Protein AF-A0A968XBM6-F1 (afdb_monomer_lite)

Radius of gyration: 19.92 Å; chains: 1; bounding box: 39×46×40 Å

Structure (mmCIF, N/CA/C/O backbone):
data_AF-A0A968XBM6-F1
#
_entry.id   AF-A0A968XBM6-F1
#
loop_
_atom_site.group_PDB
_atom_site.id
_atom_site.type_symbol
_atom_site.label_atom_id
_atom_site.label_alt_id
_atom_site.label_comp_id
_atom_site.label_asym_id
_atom_site.label_entity_id
_atom_site.label_seq_id
_atom_site.pdbx_PDB_ins_code
_atom_site.Cartn_x
_atom_site.Cartn_y
_atom_site.Cartn_z
_atom_site.occupancy
_atom_site.B_iso_or_equiv
_atom_site.auth_seq_id
_atom_site.auth_comp_id
_atom_site.auth_asym_id
_atom_site.auth_atom_id
_atom_site.pdbx_PDB_model_num
ATOM 1 N N . MET A 1 1 ? -20.849 17.794 -8.648 1.00 48.38 1 MET A N 1
ATOM 2 C CA . MET A 1 1 ? -20.307 16.524 -9.190 1.00 48.38 1 MET A CA 1
ATOM 3 C C . MET A 1 1 ? -19.112 16.099 -8.331 1.00 48.38 1 MET A C 1
ATOM 5 O O . MET A 1 1 ? -18.152 16.856 -8.251 1.00 48.38 1 MET A O 1
ATOM 9 N N . ARG A 1 2 ? -19.167 14.967 -7.610 1.00 61.94 2 ARG A N 1
ATOM 10 C CA . ARG A 1 2 ? -18.047 14.503 -6.758 1.00 61.94 2 ARG A CA 1
ATOM 11 C C . ARG A 1 2 ? -16.954 13.882 -7.642 1.00 61.94 2 ARG A C 1
ATOM 13 O O . ARG A 1 2 ? -17.229 12.939 -8.379 1.00 61.94 2 ARG A O 1
ATOM 20 N N . ARG A 1 3 ? -15.716 14.388 -7.583 1.00 59.94 3 ARG A N 1
ATOM 21 C CA . ARG A 1 3 ? -14.564 13.755 -8.254 1.00 59.94 3 ARG A CA 1
ATOM 22 C C . ARG A 1 3 ? -14.300 12.391 -7.605 1.00 59.94 3 ARG A C 1
ATOM 24 O O . ARG A 1 3 ? -14.069 12.325 -6.400 1.00 59.94 3 ARG A O 1
ATOM 31 N N . ARG A 1 4 ? -14.295 11.308 -8.391 1.00 68.75 4 ARG A N 1
ATOM 32 C CA . ARG A 1 4 ? -13.826 9.995 -7.915 1.00 68.75 4 ARG A CA 1
ATOM 33 C C . ARG A 1 4 ? -12.336 10.089 -7.587 1.00 68.75 4 ARG A C 1
ATOM 35 O O . ARG A 1 4 ? -11.528 10.332 -8.486 1.00 68.75 4 ARG A O 1
ATOM 42 N N . ARG A 1 5 ? -11.980 9.932 -6.307 1.00 79.56 5 ARG A N 1
ATOM 43 C CA . ARG A 1 5 ? -10.578 9.848 -5.872 1.00 79.56 5 ARG A CA 1
ATOM 44 C C . ARG A 1 5 ? -9.976 8.580 -6.474 1.00 79.56 5 ARG A C 1
ATOM 46 O O . ARG A 1 5 ? -10.608 7.528 -6.460 1.00 79.56 5 ARG A O 1
ATOM 53 N N . ARG A 1 6 ? -8.786 8.704 -7.058 1.00 90.56 6 ARG A N 1
ATOM 54 C CA . ARG A 1 6 ? -8.029 7.579 -7.612 1.00 90.56 6 ARG A CA 1
ATOM 55 C C . ARG A 1 6 ? -6.812 7.377 -6.732 1.00 90.56 6 ARG A C 1
ATOM 57 O O . ARG A 1 6 ? -6.094 8.340 -6.469 1.00 90.56 6 ARG A O 1
ATOM 64 N N . PHE A 1 7 ? -6.602 6.144 -6.310 1.00 94.19 7 PHE A N 1
ATOM 65 C CA . PHE A 1 7 ? -5.460 5.755 -5.502 1.00 94.19 7 PHE A CA 1
ATOM 66 C C . PHE A 1 7 ? -4.475 4.987 -6.364 1.00 94.19 7 PHE A C 1
ATOM 68 O O . PHE A 1 7 ? -4.856 4.330 -7.338 1.00 94.19 7 PHE A O 1
ATOM 75 N N . PHE A 1 8 ? -3.204 5.119 -6.023 1.00 96.44 8 PHE A N 1
ATOM 76 C CA . PHE A 1 8 ? -2.132 4.465 -6.738 1.00 96.44 8 PHE A CA 1
ATOM 77 C C . PHE A 1 8 ? -1.136 3.884 -5.754 1.00 96.44 8 PHE A C 1
ATOM 79 O O . PHE A 1 8 ? -0.882 4.477 -4.709 1.00 96.44 8 PHE A O 1
ATOM 86 N N . PHE A 1 9 ? -0.562 2.760 -6.144 1.00 97.50 9 PHE A N 1
ATOM 87 C CA . PHE A 1 9 ? 0.435 2.028 -5.398 1.00 97.50 9 PHE A CA 1
ATOM 88 C C . PHE A 1 9 ? 1.709 1.931 -6.228 1.00 97.50 9 PHE A C 1
ATOM 90 O O . PHE A 1 9 ? 1.650 1.708 -7.438 1.00 97.50 9 PHE A O 1
ATOM 97 N N . ALA A 1 10 ? 2.849 2.166 -5.594 1.00 97.25 10 ALA A N 1
ATOM 98 C CA . ALA A 1 10 ? 4.151 2.101 -6.230 1.00 97.25 10 ALA A CA 1
ATOM 99 C C . ALA A 1 10 ? 5.169 1.606 -5.210 1.00 97.25 10 ALA A C 1
ATOM 101 O O . ALA A 1 10 ? 5.150 2.036 -4.057 1.00 97.25 10 ALA A O 1
ATOM 102 N N . ASP A 1 11 ? 6.054 0.726 -5.656 1.00 97.25 11 ASP A N 1
ATOM 103 C CA . ASP A 1 11 ? 7.224 0.339 -4.884 1.00 97.25 11 ASP A CA 1
ATOM 104 C C . ASP A 1 11 ? 8.335 1.381 -5.077 1.00 97.25 11 ASP A C 1
ATOM 106 O O . ASP A 1 11 ? 8.623 1.781 -6.206 1.00 97.25 11 ASP A O 1
ATOM 110 N N . LEU A 1 12 ? 8.957 1.827 -3.984 1.00 96.31 12 LEU A N 1
ATOM 111 C CA . LEU A 1 12 ? 10.043 2.815 -4.003 1.00 96.31 12 LEU A CA 1
ATOM 112 C C . LEU A 1 12 ? 11.414 2.140 -3.885 1.00 96.31 12 LEU A C 1
ATOM 114 O O . LEU A 1 12 ? 12.227 2.520 -3.047 1.00 96.31 12 LEU A O 1
ATOM 118 N N . ASN A 1 13 ? 11.647 1.125 -4.719 1.00 94.31 13 ASN A N 1
ATOM 119 C CA . ASN A 1 13 ? 12.856 0.301 -4.705 1.00 94.31 13 ASN A CA 1
ATOM 120 C C . ASN A 1 13 ? 13.119 -0.321 -3.324 1.00 94.31 13 ASN A C 1
ATOM 122 O O . ASN A 1 13 ? 14.219 -0.232 -2.773 1.00 94.31 13 ASN A O 1
ATOM 126 N N . SER A 1 14 ? 12.077 -0.912 -2.738 1.00 95.25 14 SER A N 1
ATOM 127 C CA . SER A 1 14 ? 12.204 -1.557 -1.433 1.00 95.25 14 SER A CA 1
ATOM 128 C C . SER A 1 14 ? 13.026 -2.846 -1.545 1.00 95.25 14 SER A C 1
ATOM 130 O O . SER A 1 14 ? 12.953 -3.563 -2.546 1.00 95.25 14 SER A O 1
ATOM 132 N N . MET A 1 15 ? 13.786 -3.169 -0.493 1.00 94.44 15 MET A N 1
ATOM 133 C CA . MET A 1 15 ? 14.673 -4.342 -0.467 1.00 94.44 15 MET A CA 1
ATOM 134 C C . MET A 1 15 ? 13.917 -5.655 -0.735 1.00 94.44 15 MET A C 1
ATOM 136 O O . MET A 1 15 ? 14.360 -6.472 -1.536 1.00 94.44 15 MET A O 1
ATOM 140 N N . ASN A 1 16 ? 12.736 -5.820 -0.131 1.00 95.06 16 ASN A N 1
ATOM 141 C CA . ASN A 1 16 ? 11.924 -7.040 -0.253 1.00 95.06 16 ASN A CA 1
ATOM 142 C C . ASN A 1 16 ? 10.867 -6.951 -1.374 1.00 95.06 16 ASN A C 1
ATOM 144 O O . ASN A 1 16 ? 10.222 -7.945 -1.725 1.00 95.06 16 ASN A O 1
ATOM 148 N N . GLY A 1 17 ? 10.701 -5.768 -1.970 1.00 96.31 17 GLY A N 1
ATOM 149 C CA . GLY A 1 17 ? 9.652 -5.470 -2.934 1.00 96.31 17 GLY A CA 1
ATOM 150 C C . GLY A 1 17 ? 8.262 -5.300 -2.314 1.00 96.31 17 GLY A C 1
ATOM 151 O O . GLY A 1 17 ? 7.990 -5.652 -1.162 1.00 96.31 17 GLY A O 1
ATOM 152 N N . SER A 1 18 ? 7.355 -4.805 -3.151 1.00 98.12 18 SER A N 1
ATOM 153 C CA . SER A 1 18 ? 5.923 -4.722 -2.878 1.00 98.12 18 SER A CA 1
ATOM 154 C C . SER A 1 18 ? 5.139 -5.506 -3.926 1.00 98.12 18 SER A C 1
ATOM 156 O O . SER A 1 18 ? 5.571 -5.618 -5.077 1.00 98.12 18 SER A O 1
ATOM 158 N N . TYR A 1 19 ? 3.988 -6.054 -3.544 1.00 98.38 19 TYR A N 1
ATOM 159 C CA . TYR A 1 19 ? 3.166 -6.919 -4.385 1.00 98.38 19 TYR A CA 1
ATOM 160 C C . TYR A 1 19 ? 1.710 -6.458 -4.355 1.00 98.38 19 TYR A C 1
ATOM 162 O O . TYR A 1 19 ? 1.200 -6.054 -3.312 1.00 98.38 19 TYR A O 1
ATOM 170 N N . LEU A 1 20 ? 1.053 -6.541 -5.507 1.00 98.50 20 LEU A N 1
ATOM 171 C CA . LEU A 1 20 ? -0.370 -6.291 -5.696 1.00 98.50 20 LEU A CA 1
ATOM 172 C C . LEU A 1 20 ? -1.000 -7.578 -6.227 1.00 98.50 20 LEU A C 1
ATOM 174 O O . LEU A 1 20 ? -0.618 -8.049 -7.298 1.00 98.50 20 LEU A O 1
ATOM 178 N N . ASN A 1 21 ? -1.930 -8.161 -5.471 1.00 98.00 21 ASN A N 1
ATOM 179 C CA . ASN A 1 21 ? -2.604 -9.421 -5.797 1.00 98.00 21 ASN A CA 1
ATOM 180 C C . ASN A 1 21 ? -1.605 -10.544 -6.161 1.00 98.00 21 ASN A C 1
ATOM 182 O O . ASN A 1 21 ? -1.778 -11.265 -7.140 1.00 98.00 21 ASN A O 1
ATOM 186 N N . GLY A 1 22 ? -0.508 -10.641 -5.400 1.00 97.12 22 GLY A N 1
ATOM 187 C CA . GLY A 1 22 ? 0.561 -11.629 -5.601 1.00 97.12 22 GLY A CA 1
ATOM 188 C C . GLY A 1 22 ? 1.604 -11.268 -6.668 1.00 97.12 22 GLY A C 1
ATOM 189 O O . GLY A 1 22 ? 2.645 -11.919 -6.737 1.00 97.12 22 GLY A O 1
ATOM 190 N N . VAL A 1 23 ? 1.395 -10.210 -7.456 1.00 97.62 23 VAL A N 1
ATOM 191 C CA . VAL A 1 23 ? 2.322 -9.786 -8.519 1.00 97.62 23 VAL A CA 1
ATOM 192 C C . VAL A 1 23 ? 3.233 -8.668 -8.020 1.00 97.62 23 VAL A C 1
ATOM 194 O O . VAL A 1 23 ? 2.754 -7.674 -7.476 1.00 97.62 23 VAL A O 1
ATOM 197 N N . ARG A 1 24 ? 4.554 -8.802 -8.212 1.00 96.6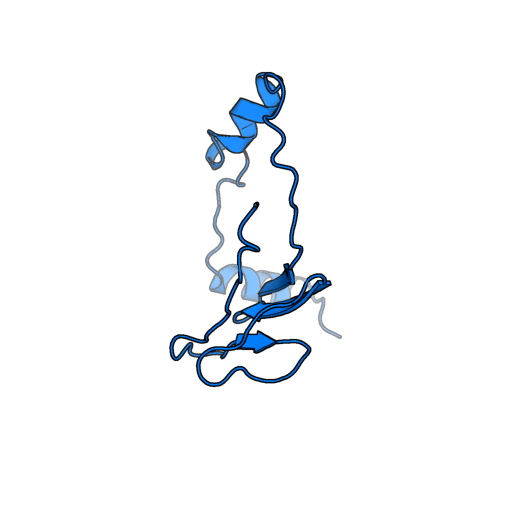9 24 ARG A N 1
ATOM 198 C CA . ARG A 1 24 ? 5.525 -7.767 -7.816 1.00 96.69 24 ARG A CA 1
ATOM 199 C C . ARG A 1 24 ? 5.265 -6.474 -8.592 1.00 96.69 24 ARG A C 1
ATOM 201 O O . ARG A 1 24 ? 5.199 -6.483 -9.819 1.00 96.69 24 ARG A O 1
ATOM 208 N N . VAL A 1 25 ? 5.140 -5.367 -7.872 1.00 97.44 25 VAL A N 1
ATOM 209 C CA . VAL A 1 25 ? 4.805 -4.050 -8.424 1.00 97.44 25 VAL A CA 1
ATOM 210 C C . VAL A 1 25 ? 6.012 -3.447 -9.136 1.00 97.44 25 VAL A C 1
ATOM 212 O O . VAL A 1 25 ? 7.126 -3.472 -8.613 1.00 97.44 25 VAL A O 1
ATOM 215 N N . GLN A 1 26 ? 5.783 -2.878 -10.322 1.00 95.25 26 GLN A N 1
ATOM 216 C CA . GLN A 1 26 ? 6.786 -2.123 -11.071 1.00 95.25 26 GLN A CA 1
ATOM 217 C C . GLN A 1 26 ? 6.196 -0.782 -11.505 1.00 95.25 26 GLN A C 1
ATOM 219 O O . GLN A 1 26 ? 5.192 -0.723 -12.209 1.00 95.25 26 GLN A O 1
ATOM 224 N N . GLY A 1 27 ? 6.813 0.319 -11.082 1.00 95.12 27 GLY A N 1
ATOM 225 C CA . GLY A 1 27 ? 6.247 1.644 -11.316 1.00 95.12 27 GLY A CA 1
ATOM 226 C C . GLY A 1 27 ? 4.920 1.845 -10.576 1.00 95.12 27 GLY A C 1
ATOM 227 O O . GLY A 1 27 ? 4.715 1.331 -9.477 1.00 95.12 27 GLY A O 1
ATOM 228 N N . LYS A 1 28 ? 4.024 2.645 -11.160 1.00 96.81 28 LYS A N 1
ATOM 229 C CA . LYS A 1 28 ? 2.792 3.109 -10.509 1.00 96.81 28 LYS A CA 1
ATOM 230 C C . LYS A 1 28 ? 1.570 2.353 -11.026 1.00 96.81 28 LYS A C 1
ATOM 232 O O . LYS A 1 28 ? 1.209 2.480 -12.192 1.00 96.81 28 LYS A O 1
ATOM 237 N N . HIS A 1 29 ? 0.874 1.660 -10.133 1.00 97.44 29 HIS A N 1
ATOM 238 C CA . HIS A 1 29 ? -0.348 0.913 -10.424 1.00 97.44 29 HIS A CA 1
ATOM 239 C C . HIS A 1 29 ? -1.567 1.598 -9.814 1.00 97.44 29 HIS A C 1
ATOM 241 O O . HIS A 1 29 ? -1.499 2.144 -8.717 1.00 97.44 29 HIS A O 1
ATOM 247 N N . ARG A 1 30 ? -2.699 1.597 -10.523 1.00 96.38 30 ARG A N 1
ATOM 248 C CA . ARG A 1 30 ? -3.965 2.117 -9.991 1.00 96.38 30 ARG A CA 1
ATOM 249 C C . ARG A 1 30 ? -4.601 1.062 -9.089 1.00 96.38 30 ARG A C 1
ATOM 251 O O . ARG A 1 30 ? -4.845 -0.041 -9.562 1.00 96.38 30 ARG A O 1
ATOM 258 N N . LEU A 1 31 ? -4.935 1.439 -7.858 1.00 96.62 31 LEU A N 1
ATOM 259 C CA . LEU A 1 31 ? -5.650 0.562 -6.935 1.00 96.62 31 LEU A CA 1
ATOM 260 C C . LEU A 1 31 ? -7.147 0.503 -7.246 1.00 96.62 31 LEU A C 1
ATOM 262 O O . LEU A 1 31 ? -7.761 1.466 -7.741 1.00 96.62 31 LEU A O 1
ATOM 266 N N . GLN A 1 32 ? -7.713 -0.649 -6.931 1.00 95.19 32 GLN A N 1
ATOM 267 C CA . GLN A 1 32 ? -9.124 -0.982 -6.965 1.00 95.19 32 GLN A CA 1
ATOM 268 C C . GLN A 1 32 ? -9.590 -1.349 -5.559 1.00 95.19 32 GLN A C 1
A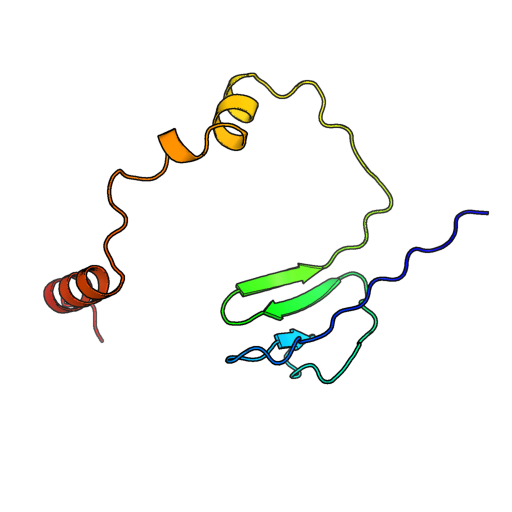TOM 270 O O . GLN A 1 32 ? -8.802 -1.730 -4.700 1.00 95.19 32 GLN A O 1
ATOM 275 N N . ASP A 1 33 ? -10.882 -1.171 -5.320 1.00 94.50 33 ASP A N 1
ATOM 276 C CA . ASP A 1 33 ? -11.502 -1.580 -4.066 1.00 94.50 33 ASP A CA 1
ATOM 277 C C . ASP A 1 33 ? -11.385 -3.103 -3.895 1.00 94.50 33 ASP A C 1
ATOM 279 O O . ASP A 1 33 ? -11.675 -3.847 -4.832 1.00 94.50 33 ASP A O 1
ATOM 283 N N . GLY A 1 34 ? -10.929 -3.547 -2.725 1.00 95.69 34 GLY A N 1
ATOM 284 C CA . GLY A 1 34 ? -10.685 -4.952 -2.397 1.00 95.69 34 GLY A CA 1
ATOM 285 C C . GLY A 1 34 ? -9.315 -5.505 -2.805 1.00 95.69 34 GLY A C 1
ATOM 286 O O . GLY A 1 34 ? -9.084 -6.695 -2.605 1.00 95.69 34 GLY A O 1
ATOM 287 N N . ASP A 1 35 ? -8.404 -4.695 -3.357 1.00 98.12 35 ASP A N 1
ATOM 288 C CA . ASP A 1 35 ? -7.060 -5.166 -3.723 1.00 98.12 35 ASP A CA 1
ATOM 289 C C . ASP A 1 35 ? -6.295 -5.708 -2.503 1.00 98.12 35 ASP A C 1
ATOM 291 O O . ASP A 1 35 ? -6.343 -5.123 -1.419 1.00 98.12 35 ASP A O 1
ATOM 295 N N . PHE 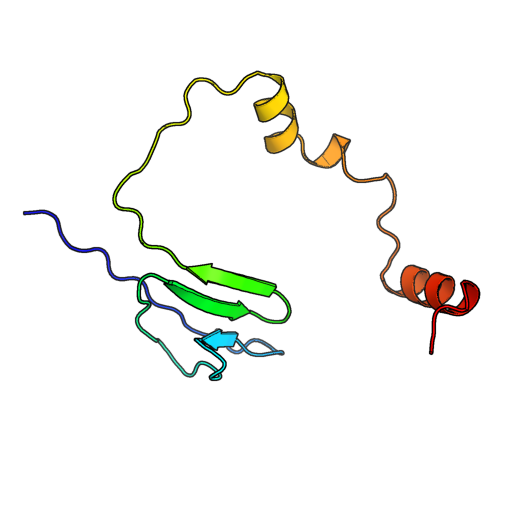A 1 36 ? -5.545 -6.797 -2.691 1.00 98.19 36 PHE A N 1
ATOM 296 C CA . PHE A 1 36 ? -4.653 -7.371 -1.683 1.00 98.19 36 PHE A CA 1
ATOM 297 C C . PHE A 1 36 ? -3.219 -6.892 -1.912 1.00 98.19 36 PHE A C 1
ATOM 299 O O . PHE A 1 36 ? -2.643 -7.096 -2.985 1.00 98.19 36 PHE A O 1
ATOM 306 N N . LEU A 1 37 ? -2.629 -6.253 -0.907 1.00 98.44 37 LEU A N 1
ATOM 307 C CA . LEU A 1 37 ? -1.294 -5.676 -0.980 1.00 98.44 37 LEU A CA 1
ATOM 308 C C . LEU A 1 37 ? -0.355 -6.386 -0.021 1.00 98.44 37 LEU A C 1
ATOM 310 O O . LEU A 1 37 ? -0.720 -6.696 1.111 1.00 98.44 37 LEU A O 1
ATOM 314 N N . ARG A 1 38 ? 0.893 -6.539 -0.463 1.00 98.12 38 ARG A N 1
ATOM 315 C CA . ARG A 1 38 ? 2.021 -6.888 0.396 1.00 98.12 38 ARG A CA 1
ATOM 316 C C . ARG A 1 38 ? 3.119 -5.842 0.273 1.00 98.12 38 ARG A C 1
ATOM 318 O O . ARG A 1 38 ? 3.552 -5.543 -0.838 1.00 98.12 38 ARG A O 1
ATOM 325 N N . VAL A 1 39 ? 3.601 -5.330 1.398 1.00 96.56 39 VAL A N 1
ATOM 326 C CA . VAL A 1 39 ? 4.762 -4.431 1.486 1.00 96.56 39 VAL A CA 1
ATOM 327 C C . VAL A 1 39 ? 5.768 -5.073 2.432 1.00 96.56 39 VAL A C 1
ATOM 329 O O . VAL A 1 39 ? 5.508 -5.180 3.632 1.00 96.56 39 VAL A O 1
ATOM 332 N N . GLY A 1 40 ? 6.896 -5.551 1.900 1.00 91.38 40 GLY A N 1
ATOM 333 C CA . GLY A 1 40 ? 7.802 -6.405 2.670 1.00 91.38 40 GLY A CA 1
ATOM 334 C C . GLY A 1 40 ? 7.060 -7.620 3.238 1.00 91.38 40 GLY A C 1
ATOM 335 O O . GLY A 1 40 ? 6.541 -8.430 2.474 1.00 91.38 40 GLY A O 1
ATOM 336 N N . ASN A 1 41 ? 6.972 -7.708 4.568 1.00 91.88 41 ASN A N 1
ATOM 337 C CA . ASN A 1 41 ? 6.303 -8.806 5.279 1.00 91.88 41 ASN A CA 1
ATOM 338 C C . ASN A 1 41 ? 4.891 -8.435 5.777 1.00 91.88 41 ASN A C 1
ATOM 340 O O . ASN A 1 41 ? 4.271 -9.215 6.490 1.00 91.88 41 ASN A O 1
ATOM 344 N N . THR A 1 42 ? 4.393 -7.240 5.447 1.00 95.12 42 THR A N 1
ATOM 345 C CA . THR A 1 42 ? 3.063 -6.774 5.868 1.00 95.12 42 THR A CA 1
ATOM 346 C C . THR A 1 42 ? 2.054 -7.006 4.755 1.00 95.12 42 THR A C 1
ATOM 348 O O . THR A 1 42 ? 2.289 -6.572 3.628 1.00 95.12 42 THR A O 1
ATOM 351 N N . GLU A 1 43 ? 0.921 -7.631 5.072 1.00 97.31 43 GLU A N 1
ATOM 352 C CA . GLU A 1 43 ? -0.155 -7.953 4.130 1.00 97.31 43 GLU A CA 1
ATOM 353 C C . GLU A 1 43 ? -1.484 -7.338 4.586 1.00 97.31 43 GLU A C 1
ATOM 355 O O . GLU A 1 43 ? -1.819 -7.387 5.770 1.00 97.31 43 GLU A O 1
ATOM 360 N N . PHE A 1 44 ? -2.237 -6.728 3.666 1.00 97.94 44 PHE A N 1
ATOM 361 C CA . PHE A 1 44 ? -3.527 -6.098 3.971 1.00 97.94 44 PHE A CA 1
ATOM 362 C C . PHE A 1 44 ? -4.395 -5.904 2.723 1.00 97.94 44 PHE A C 1
ATOM 364 O O . PHE A 1 44 ? -3.903 -5.839 1.597 1.00 97.94 44 PHE A O 1
ATOM 371 N N . PHE A 1 45 ? -5.703 -5.756 2.934 1.00 97.12 45 PHE A N 1
ATOM 372 C CA . PHE A 1 45 ? -6.649 -5.376 1.887 1.00 97.12 45 PHE A CA 1
ATOM 373 C C . PHE A 1 45 ? -6.835 -3.858 1.835 1.00 97.12 45 PHE A C 1
ATOM 375 O O . PHE A 1 45 ? -6.864 -3.183 2.867 1.00 97.12 45 PHE A O 1
ATOM 382 N N . PHE A 1 46 ? -7.001 -3.320 0.633 1.00 95.56 46 PHE A N 1
ATOM 383 C CA . PHE A 1 46 ? -7.307 -1.915 0.402 1.00 95.56 46 PHE A CA 1
ATOM 384 C C . PHE A 1 46 ? -8.779 -1.734 0.045 1.00 95.56 46 PHE A C 1
ATOM 386 O O . PHE A 1 46 ? -9.258 -2.317 -0.921 1.00 95.56 46 PHE A O 1
ATOM 393 N N . PHE A 1 47 ? -9.475 -0.865 0.778 1.00 92.50 47 PHE A N 1
ATOM 394 C CA . PHE A 1 47 ? -10.875 -0.536 0.520 1.00 92.50 47 PHE A CA 1
ATOM 395 C C . PHE A 1 47 ? -11.079 0.969 0.316 1.00 92.50 47 PHE A C 1
ATOM 397 O O . PHE A 1 47 ? -10.509 1.803 1.025 1.00 92.50 47 PHE A O 1
ATOM 404 N N . ILE A 1 48 ? -11.927 1.332 -0.645 1.00 88.88 48 ILE A N 1
ATOM 405 C CA . ILE A 1 48 ? -12.323 2.704 -0.955 1.00 88.88 48 ILE A CA 1
ATOM 406 C C . ILE A 1 48 ? -13.635 3.005 -0.230 1.00 88.88 48 ILE A C 1
ATOM 408 O O . ILE A 1 48 ? -14.725 2.763 -0.745 1.00 88.88 48 ILE A O 1
ATOM 412 N N . SER A 1 49 ? -13.542 3.635 0.939 1.00 82.44 49 SER A N 1
ATOM 413 C CA . SER A 1 49 ? -14.724 4.206 1.590 1.00 82.44 49 SER A CA 1
ATOM 414 C C . SER A 1 49 ? -15.047 5.601 1.039 1.00 82.44 49 SER A C 1
ATOM 416 O O . SER A 1 49 ? -14.170 6.460 0.906 1.00 82.44 49 SER A O 1
ATOM 418 N N . GLN A 1 50 ? -16.326 5.855 0.745 1.00 71.00 50 GLN A N 1
ATOM 419 C CA . GLN A 1 50 ? -16.852 7.214 0.530 1.00 71.00 50 GLN A CA 1
ATOM 420 C C . GLN A 1 50 ? -17.359 7.859 1.828 1.00 71.00 50 GLN A C 1
ATOM 422 O O . GLN A 1 50 ? -17.607 9.068 1.856 1.00 71.00 50 GLN A O 1
ATOM 427 N N . GLU A 1 51 ? -17.494 7.062 2.887 1.00 69.44 51 GLU A N 1
ATOM 428 C CA . GLU A 1 51 ? -17.922 7.482 4.213 1.00 69.44 51 GLU A CA 1
ATOM 429 C C . GLU A 1 51 ? -16.696 7.742 5.087 1.00 69.44 51 GLU A C 1
ATOM 431 O O . GLU A 1 51 ? -15.904 6.844 5.376 1.00 69.44 51 GLU A O 1
ATOM 436 N N . GLN A 1 52 ? -16.551 8.988 5.524 1.00 61.72 52 GLN A N 1
ATOM 437 C CA . GLN A 1 52 ? -15.705 9.326 6.656 1.00 61.72 52 GLN A CA 1
ATOM 438 C C . GLN A 1 52 ? -16.642 9.482 7.847 1.00 61.72 52 GLN A C 1
ATOM 440 O O . GLN A 1 52 ? -17.422 10.433 7.889 1.00 61.72 52 GLN A O 1
ATOM 445 N N . ARG A 1 53 ? -16.600 8.544 8.795 1.00 62.44 53 ARG A N 1
ATOM 446 C CA . ARG A 1 53 ? -17.251 8.755 10.090 1.00 62.44 53 ARG A CA 1
ATOM 447 C C . ARG A 1 53 ? -16.297 9.542 10.963 1.00 62.44 53 ARG A C 1
ATOM 449 O O . ARG A 1 53 ? -15.152 9.137 11.151 1.00 62.44 53 ARG A O 1
ATOM 456 N N . MET A 1 54 ? -16.771 10.665 11.488 1.00 63.91 54 MET A N 1
ATOM 457 C CA . MET A 1 54 ? -16.182 11.146 12.726 1.00 63.91 54 MET A CA 1
ATOM 458 C C . MET A 1 54 ? -16.533 10.114 13.784 1.00 63.91 54 MET A C 1
ATOM 460 O O . MET A 1 54 ? -17.697 9.734 13.908 1.00 63.91 54 MET A O 1
ATOM 464 N N . LEU A 1 55 ? -15.521 9.621 14.488 1.00 63.12 55 LEU A N 1
ATOM 465 C CA . LEU A 1 55 ? -15.776 8.856 15.694 1.00 63.12 55 LEU A CA 1
ATOM 466 C C . LEU A 1 55 ? -16.576 9.780 16.619 1.00 63.12 55 LEU A C 1
ATOM 468 O O . LEU A 1 55 ? -16.187 10.932 16.825 1.00 63.12 55 LEU A O 1
ATOM 472 N N . GLU A 1 56 ? -17.707 9.297 17.136 1.00 71.19 56 GLU A N 1
ATOM 473 C CA . GLU A 1 56 ? -18.301 9.908 18.327 1.00 71.19 56 GLU A CA 1
ATOM 474 C C . GLU A 1 56 ? -17.222 9.992 19.407 1.00 71.19 56 GLU A C 1
ATOM 476 O O . GLU A 1 56 ? -16.253 9.228 19.345 1.00 71.19 56 GLU A O 1
ATOM 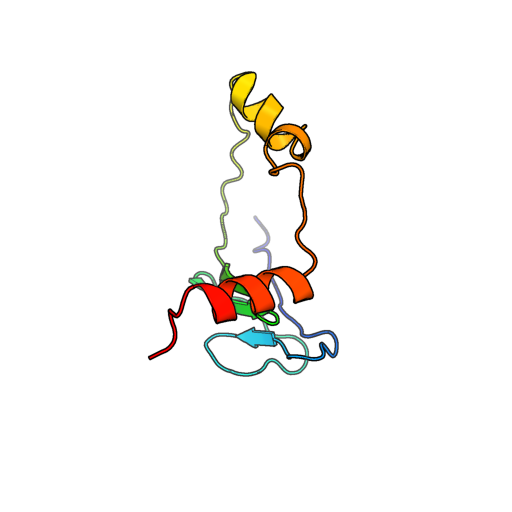481 N N . MET A 1 57 ? -17.361 10.929 20.357 1.00 67.12 57 MET A N 1
ATOM 482 C CA . MET A 1 57 ? -16.397 11.094 21.449 1.00 67.12 57 MET A CA 1
ATOM 483 C C . MET A 1 57 ? -15.985 9.722 21.970 1.00 67.12 57 MET A C 1
ATOM 485 O O . MET A 1 57 ? -16.773 9.007 22.590 1.00 67.12 57 MET A O 1
ATOM 489 N N . LEU A 1 58 ? -14.754 9.339 21.642 1.00 70.88 58 LEU A N 1
ATOM 490 C CA . LEU A 1 58 ? -14.232 8.050 22.031 1.00 70.88 58 LEU A CA 1
ATOM 491 C C . LEU A 1 58 ? -14.228 8.023 23.552 1.00 70.88 58 LEU A C 1
ATOM 493 O O . LEU A 1 58 ? -13.802 8.988 24.194 1.00 70.88 58 LEU A O 1
ATOM 497 N N . HIS A 1 59 ? -14.700 6.915 24.120 1.00 77.25 59 HIS A N 1
ATOM 498 C CA . HIS A 1 59 ? -14.587 6.684 25.551 1.00 77.25 59 HIS A CA 1
ATOM 499 C C . HIS A 1 59 ? -13.133 6.968 25.985 1.00 77.25 59 HIS A C 1
ATOM 501 O O . HIS A 1 59 ? -12.215 6.555 25.261 1.00 77.25 59 HIS A O 1
ATOM 507 N N . PRO A 1 60 ? -12.890 7.665 27.112 1.00 76.38 60 PRO A N 1
ATOM 508 C CA . PRO A 1 60 ? -11.550 8.123 27.500 1.00 76.38 60 PRO A CA 1
ATOM 509 C C . PRO A 1 60 ? -10.479 7.023 27.466 1.00 76.38 60 PRO A C 1
ATOM 511 O O . PRO A 1 60 ? -9.330 7.260 27.107 1.00 76.38 60 PRO A O 1
ATOM 514 N N . GLU A 1 61 ? -10.867 5.789 27.762 1.00 77.69 61 GLU A N 1
ATOM 515 C CA . GLU A 1 61 ? -10.044 4.585 27.751 1.00 77.69 61 GLU A CA 1
ATOM 516 C C . GLU A 1 61 ? -9.565 4.221 26.344 1.00 77.69 61 GLU A C 1
ATOM 518 O O . GLU A 1 61 ? -8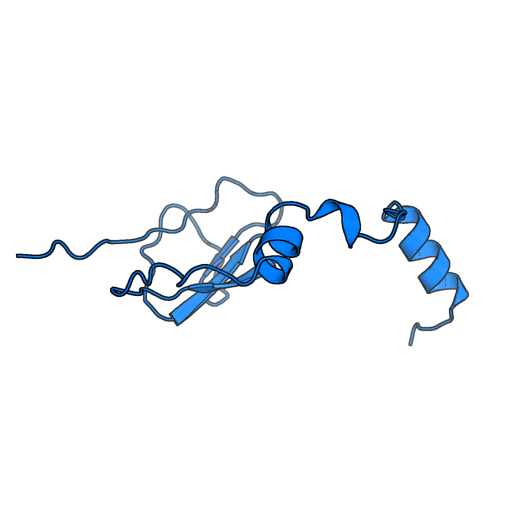.425 3.791 26.186 1.00 77.69 61 GLU A O 1
ATOM 523 N N . VAL A 1 62 ? -10.395 4.410 25.315 1.00 76.06 62 VAL A N 1
ATOM 524 C CA . VAL A 1 62 ? -10.001 4.188 23.916 1.00 76.06 62 VAL A CA 1
ATOM 525 C C . VAL A 1 62 ? -9.016 5.272 23.482 1.00 76.06 62 VAL A C 1
ATOM 527 O O . VAL A 1 62 ? -7.967 4.949 22.926 1.00 76.06 62 VAL A O 1
ATOM 530 N N . CYS A 1 63 ? -9.287 6.539 23.818 1.00 77.50 63 CYS A N 1
ATOM 531 C CA . CYS A 1 63 ? -8.345 7.642 23.603 1.00 77.50 63 CYS A CA 1
ATOM 532 C C . CYS A 1 63 ? -6.999 7.379 24.283 1.00 77.50 63 CYS A C 1
ATOM 534 O O . CYS A 1 63 ? -5.958 7.520 23.650 1.00 77.50 63 CYS A O 1
ATOM 536 N N . ASN A 1 64 ? -7.006 6.943 25.544 1.00 76.50 64 ASN A N 1
ATOM 537 C CA . ASN A 1 64 ? -5.787 6.654 26.292 1.00 76.50 64 ASN A CA 1
ATOM 538 C C . ASN A 1 64 ? -4.956 5.544 25.643 1.00 76.50 64 ASN A C 1
ATOM 540 O O . ASN A 1 64 ? -3.737 5.666 25.606 1.00 76.50 64 ASN A O 1
ATOM 544 N N . ARG A 1 65 ? -5.585 4.495 25.095 1.00 73.88 65 ARG A N 1
ATOM 545 C CA . ARG A 1 65 ? -4.860 3.429 24.378 1.00 73.88 65 ARG A CA 1
ATOM 546 C C . ARG A 1 65 ? -4.257 3.908 23.060 1.00 73.88 65 ARG A C 1
ATOM 548 O O . ARG A 1 65 ? -3.138 3.532 22.738 1.00 73.88 65 ARG A O 1
ATOM 555 N N . LEU A 1 66 ? -4.986 4.730 22.307 1.00 76.31 66 LEU A N 1
ATOM 556 C CA . LEU A 1 66 ? -4.542 5.208 20.994 1.00 76.31 66 LEU A CA 1
ATOM 557 C C . LEU A 1 66 ? -3.487 6.317 21.091 1.00 76.31 66 LEU A C 1
ATOM 559 O O . LEU A 1 66 ? -2.575 6.372 20.272 1.00 76.31 66 LEU A O 1
ATOM 563 N N . LEU A 1 67 ? -3.620 7.201 22.081 1.00 74.62 67 LEU A N 1
ATOM 564 C CA . LEU A 1 67 ? -2.767 8.379 22.245 1.00 74.62 67 LEU A CA 1
ATOM 565 C C . LEU A 1 67 ? -1.559 8.114 23.153 1.00 74.62 67 LEU A C 1
ATOM 567 O O . LEU A 1 67 ? -0.568 8.828 23.047 1.00 74.62 67 LEU A O 1
ATOM 571 N N . ASN A 1 68 ? -1.607 7.075 23.998 1.00 67.75 68 ASN A N 1
ATOM 572 C CA . ASN A 1 68 ? -0.489 6.658 24.851 1.00 67.75 68 ASN A CA 1
ATOM 573 C C . ASN A 1 68 ? -0.086 5.190 24.590 1.00 67.75 68 ASN A C 1
ATOM 575 O O . ASN A 1 68 ? -0.189 4.356 25.497 1.00 67.75 68 ASN A O 1
ATOM 579 N N . PRO A 1 69 ? 0.412 4.853 23.384 1.00 56.12 69 PRO A N 1
ATOM 580 C CA . PRO A 1 69 ? 0.757 3.475 23.012 1.00 56.12 69 PRO A CA 1
ATOM 581 C C . PRO A 1 69 ? 1.864 2.856 23.887 1.00 56.12 69 PRO A C 1
ATOM 583 O O . PRO A 1 69 ? 1.973 1.638 23.986 1.00 56.12 69 PRO A O 1
ATOM 586 N N . VAL A 1 70 ? 2.655 3.684 24.577 1.00 56.34 70 VAL A N 1
ATOM 587 C CA . VAL A 1 70 ? 3.808 3.254 25.387 1.00 56.34 70 VAL A CA 1
ATOM 588 C C . VAL A 1 70 ? 3.401 2.517 26.673 1.00 56.34 70 VAL A C 1
ATOM 590 O O . VAL A 1 70 ? 4.191 1.750 27.199 1.00 56.34 70 VAL A O 1
ATOM 593 N N . LYS A 1 71 ? 2.164 2.672 27.173 1.00 53.81 71 LYS A N 1
ATOM 594 C CA . LYS A 1 71 ? 1.741 2.022 28.434 1.00 53.81 71 LYS A CA 1
ATOM 595 C C . LYS A 1 71 ? 1.282 0.564 28.286 1.00 53.81 71 LYS A C 1
ATOM 597 O O . LYS A 1 71 ? 0.960 -0.059 29.293 1.00 53.81 71 LYS A O 1
ATOM 602 N N . GLN A 1 72 ? 1.190 0.040 27.062 1.00 48.69 72 GLN A N 1
ATOM 603 C CA . GLN A 1 72 ? 0.743 -1.338 26.798 1.00 48.69 72 GLN A CA 1
ATOM 604 C C . GLN A 1 72 ? 1.751 -2.180 26.013 1.00 48.69 72 GLN A C 1
ATOM 606 O O . GLN A 1 72 ? 1.533 -3.380 25.857 1.00 48.69 72 GLN A O 1
ATOM 611 N N . ALA A 1 73 ? 2.852 -1.589 25.540 1.00 49.34 73 ALA A N 1
ATOM 612 C CA . ALA A 1 73 ? 3.987 -2.391 25.114 1.00 49.34 73 ALA A CA 1
ATOM 613 C C . ALA A 1 73 ? 4.574 -3.062 26.370 1.00 49.34 73 ALA A C 1
ATOM 615 O O . ALA A 1 73 ? 4.779 -2.359 27.363 1.00 49.34 73 ALA A O 1
ATOM 616 N N . PRO A 1 74 ? 4.816 -4.385 26.381 1.00 46.22 74 PRO A N 1
ATOM 617 C CA . PRO A 1 74 ? 5.641 -4.968 27.429 1.00 46.22 74 PRO A CA 1
ATOM 618 C C . PRO A 1 74 ? 6.963 -4.188 27.482 1.00 46.22 74 PRO A C 1
ATOM 620 O O . PRO A 1 74 ? 7.555 -3.901 26.440 1.00 46.22 74 PRO A O 1
ATOM 623 N N . GLU A 1 75 ? 7.384 -3.778 28.681 1.00 47.00 75 GLU A N 1
ATOM 624 C CA . GLU A 1 75 ? 8.702 -3.179 28.899 1.00 47.00 75 GLU A CA 1
ATOM 625 C C . GLU A 1 75 ? 9.759 -4.224 28.537 1.00 47.00 75 GLU A C 1
ATOM 627 O O . GLU A 1 75 ? 10.084 -5.107 29.325 1.00 47.00 75 GLU A O 1
ATOM 632 N N . GLY A 1 76 ? 10.217 -4.175 27.292 1.00 47.16 76 GLY A N 1
ATOM 633 C CA . GLY A 1 76 ? 11.109 -5.177 26.732 1.00 47.16 76 GLY A CA 1
ATOM 634 C C . GLY A 1 76 ? 10.816 -5.384 25.258 1.00 47.16 76 GLY A C 1
ATOM 635 O O . GLY A 1 76 ? 10.148 -6.339 24.869 1.00 47.16 76 GLY A O 1
ATOM 636 N N . TYR A 1 77 ? 11.352 -4.499 24.418 1.00 47.56 77 TYR A N 1
ATOM 637 C CA . TYR A 1 77 ? 11.765 -4.952 23.098 1.00 47.56 77 TYR A CA 1
ATOM 638 C C . TYR A 1 77 ? 12.888 -5.958 23.349 1.00 47.56 77 TYR A C 1
ATOM 640 O O . TYR A 1 77 ? 13.993 -5.557 23.699 1.00 47.56 77 TYR A O 1
ATOM 648 N N . VAL A 1 78 ? 12.597 -7.252 23.240 1.00 53.94 78 VAL A N 1
ATOM 649 C CA . VAL A 1 78 ? 13.666 -8.218 22.995 1.00 53.94 78 VAL A CA 1
ATOM 650 C C . VAL A 1 78 ? 14.185 -7.910 21.597 1.00 53.94 78 VAL A C 1
ATOM 652 O O . VAL A 1 78 ? 13.430 -7.964 20.620 1.00 53.94 78 VAL A O 1
ATOM 655 N N . GLU A 1 79 ? 15.450 -7.502 21.517 1.00 47.88 79 GLU A N 1
ATOM 656 C CA . GLU A 1 79 ? 16.201 -7.458 20.263 1.00 47.88 79 GLU A CA 1
ATOM 657 C C . GLU A 1 79 ? 15.935 -8.767 19.508 1.00 47.88 79 GLU A C 1
ATOM 659 O O . GLU A 1 79 ? 15.874 -9.841 20.111 1.00 47.88 79 GLU A O 1
ATOM 664 N N . ALA A 1 80 ? 15.743 -8.701 18.188 1.00 55.88 80 ALA A N 1
ATOM 665 C CA . ALA A 1 80 ? 15.343 -9.866 17.388 1.00 55.88 80 ALA A CA 1
ATOM 666 C C . ALA A 1 80 ? 16.297 -11.071 17.556 1.00 55.88 80 ALA A C 1
ATOM 668 O O . ALA A 1 80 ? 15.902 -12.211 17.326 1.00 55.88 80 ALA A O 1
ATOM 669 N N . GLN A 1 81 ? 17.524 -10.818 18.015 1.00 52.19 81 GLN A N 1
ATOM 670 C CA . GLN A 1 81 ? 18.539 -11.818 18.331 1.00 52.19 81 GLN A CA 1
ATOM 671 C C . GLN A 1 81 ? 1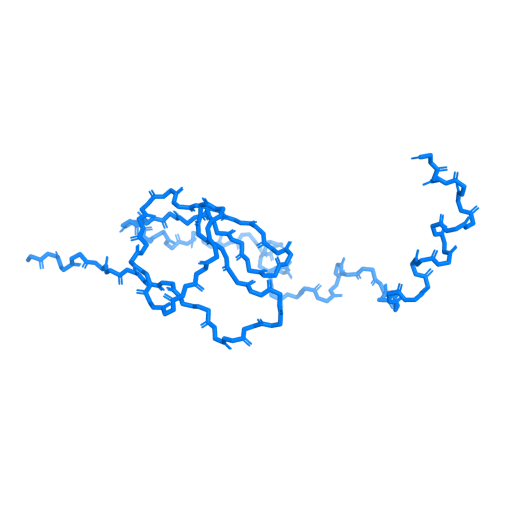8.212 -12.649 19.590 1.00 52.19 81 GLN A C 1
ATOM 673 O O . GLN A 1 81 ? 18.453 -13.853 19.592 1.00 52.19 81 GLN A O 1
ATOM 678 N N . GLU A 1 82 ? 17.593 -12.067 20.624 1.00 52.66 82 GLU A N 1
ATOM 679 C CA . GLU A 1 82 ? 17.212 -12.789 21.855 1.00 52.66 82 GLU A CA 1
ATOM 680 C C . GLU A 1 82 ? 15.954 -13.651 21.653 1.00 52.66 82 GLU A C 1
ATOM 682 O O . GLU A 1 82 ? 15.811 -14.729 22.237 1.00 52.66 82 GLU A O 1
ATOM 687 N N . ALA A 1 83 ? 15.043 -13.217 20.775 1.00 57.94 83 ALA A N 1
ATOM 688 C CA . ALA A 1 83 ? 13.850 -13.987 20.427 1.00 57.94 83 ALA A CA 1
ATOM 689 C C . ALA A 1 83 ? 14.194 -15.300 19.692 1.00 57.94 83 ALA A C 1
ATOM 691 O O . ALA A 1 83 ? 13.518 -16.314 19.887 1.00 57.94 83 ALA A O 1
ATOM 692 N N . GLU A 1 84 ? 15.256 -15.308 18.879 1.00 56.62 84 GLU A N 1
ATOM 693 C CA . GLU A 1 84 ? 15.731 -16.516 18.194 1.00 56.62 84 GLU A CA 1
ATOM 694 C C . GLU A 1 84 ? 16.384 -17.523 19.152 1.00 56.62 84 GLU A C 1
ATOM 696 O O . GLU A 1 84 ? 16.157 -18.729 19.001 1.00 56.62 84 GLU A O 1
ATOM 701 N N . GLU A 1 85 ? 17.118 -17.064 20.172 1.00 54.78 85 GLU A N 1
ATOM 702 C CA . GLU A 1 85 ? 17.674 -17.946 21.209 1.00 54.78 85 GLU A CA 1
ATOM 703 C C . GLU A 1 85 ? 16.565 -18.619 22.029 1.00 54.78 85 GLU A C 1
ATOM 705 O O . GLU A 1 85 ? 16.575 -19.839 22.207 1.00 54.78 85 GLU A O 1
ATOM 710 N N . LEU A 1 86 ? 15.538 -17.877 22.454 1.00 51.66 86 LEU A N 1
ATOM 711 C CA . LEU A 1 86 ? 14.411 -18.447 23.209 1.00 51.66 86 LEU A CA 1
ATOM 712 C C . LEU A 1 86 ? 13.585 -19.457 22.387 1.00 51.66 86 LEU A C 1
ATOM 714 O O . LEU A 1 86 ? 13.059 -20.439 22.927 1.00 51.66 86 LEU A O 1
ATOM 718 N N . LEU A 1 87 ? 13.506 -19.272 21.067 1.00 58.72 87 LEU A N 1
ATOM 719 C CA . LEU A 1 87 ? 12.898 -20.245 20.152 1.00 58.72 87 LEU A CA 1
ATOM 720 C C . LEU A 1 87 ? 13.768 -21.497 19.950 1.00 58.72 87 LEU A C 1
ATOM 722 O O . LEU A 1 87 ? 13.225 -22.580 19.729 1.00 58.72 87 LEU A O 1
ATOM 726 N N . GLN A 1 88 ? 15.095 -21.391 20.074 1.00 55.12 88 GLN A N 1
ATOM 727 C CA . GLN A 1 88 ? 15.983 -22.560 20.099 1.00 55.12 88 GLN A CA 1
ATOM 728 C C . GLN A 1 88 ? 15.862 -23.344 21.413 1.00 55.12 88 GLN A C 1
ATOM 730 O O . GLN A 1 88 ? 15.798 -24.573 21.378 1.00 55.12 88 GLN A O 1
ATOM 735 N N . PHE A 1 89 ? 15.759 -22.661 22.559 1.00 54.25 89 PHE A N 1
ATOM 736 C CA . PHE A 1 89 ? 15.624 -23.315 23.870 1.00 54.25 89 PHE A CA 1
ATOM 737 C C . PHE A 1 89 ? 14.253 -23.962 24.103 1.00 54.25 89 PHE A C 1
ATOM 739 O O . PHE A 1 89 ? 14.165 -24.974 24.796 1.00 54.25 89 PHE A O 1
ATOM 746 N N . SER A 1 90 ? 13.182 -23.420 23.515 1.00 51.00 90 SER A N 1
ATOM 747 C CA . SER A 1 90 ? 11.822 -23.961 23.685 1.00 51.00 90 SER A CA 1
ATOM 748 C C . SER A 1 90 ? 11.545 -25.244 22.890 1.00 51.00 90 SER A C 1
ATOM 750 O O . SER A 1 90 ? 10.458 -25.810 23.007 1.00 51.00 90 SER A O 1
ATOM 752 N N . GLY A 1 91 ? 12.508 -25.739 22.099 1.00 49.69 91 GLY A N 1
ATOM 753 C CA . GLY A 1 91 ? 12.402 -27.029 21.406 1.00 49.69 91 GLY A CA 1
ATOM 754 C C . GLY A 1 91 ? 11.255 -27.116 20.391 1.00 49.69 91 GLY A C 1
ATOM 755 O O . GLY A 1 91 ? 10.947 -28.203 19.901 1.00 49.69 91 GLY A O 1
ATOM 756 N N . LEU A 1 92 ? 10.622 -25.992 20.043 1.00 52.19 92 LEU A N 1
ATOM 757 C CA . LEU A 1 92 ? 9.503 -25.936 19.108 1.00 52.19 92 LEU A CA 1
ATOM 758 C C . LEU A 1 92 ? 10.010 -25.734 17.672 1.00 52.19 92 LEU A C 1
ATOM 760 O O . LEU A 1 92 ? 9.662 -24.778 16.985 1.00 52.19 92 LEU A O 1
ATOM 764 N N . LYS A 1 93 ? 10.850 -26.665 17.213 1.00 45.09 93 LYS A N 1
ATOM 765 C CA . LYS A 1 93 ? 11.079 -26.910 15.785 1.00 45.09 93 LYS A CA 1
ATOM 766 C C . LYS A 1 93 ? 10.805 -28.381 15.494 1.00 45.09 93 LYS A C 1
ATOM 768 O O . LYS A 1 93 ? 11.579 -29.254 15.879 1.00 45.09 93 LYS A O 1
ATOM 773 N N . ARG A 1 94 ? 9.698 -28.639 14.806 1.00 44.84 94 ARG A N 1
ATOM 774 C CA . ARG A 1 94 ? 9.611 -29.728 13.833 1.00 44.84 94 ARG A CA 1
ATOM 775 C C . ARG A 1 94 ? 9.338 -29.099 12.483 1.00 44.84 94 ARG A C 1
ATOM 777 O O . ARG A 1 94 ? 8.503 -28.168 12.461 1.00 44.84 94 ARG A O 1
#

Secondary structure (DSSP, 8-state):
-------EEE--S-SS-EEETTEEP-SEEE--TTEEEEETTEEEEE---S--PPPPS--HHHHHHHH-GGGTS-S----HHHHHHHHHHTT---

pLDDT: mean 76.91, std 19.36, range [44.84, 98.5]

Foldseek 3Di:
DDDDDKDKDAWPPDPQAKDWQNHGHDGIDIDDAQIWIDDRNDIDTDHDDPDDDDPDPPDVVVVCCVVPVPVPPPPDPDDPVVVVVVVVVVPPDD

Sequence (94 aa):
MRRRRRFFFADLNSMNGSYLNGVRVQGKHRLQDGDFLRVGNTEFFFFISQEQRMLEMLHPEVCNRLLNPVKQAPEGYVEAQEAEELLQFSGLKR